Protein AF-A0A9E4FXT1-F1 (afdb_monomer_lite)

pLDDT: mean 83.28, std 15.1, range [41.19, 96.94]

Foldseek 3Di:
DVVVVVVVDDDDDDDDLPPDDLVVLLVVLLPALEAEDECVPPQVVSQVSCVPRVLVSNVNNVVVNHHYHYDAPSVQQLDQWHQDPVLDIDGHSHVPYLEGEDEPVCPDDDDPSVLVVLVVSQAGKYKYDYPQWDWDADPVGDTDIGGDDDIDIDGRDVVVVVVVVVVPPDPDD

Secondary structure (DSSP, 8-state):
-HHHHTTT--------TTTS-HHHHHHHHHT-SEEEEE-TT-HHHHHHHIIIIIHHHHHHHHHTT-EEEEEGGGGGGGEEEEE-TTS-EEE---SEEEEEEEETTS-SSS-HHHHHHHHH-TT-EEEEE-TTEEEEE-TTS-EEEEESSPEEEEES-HHHHHHHHHTT-----

Structure (mmCIF, N/CA/C/O backbone):
data_AF-A0A9E4FXT1-F1
#
_entry.id   AF-A0A9E4FXT1-F1
#
loop_
_atom_site.group_PDB
_atom_site.id
_atom_site.type_symbol
_atom_site.label_atom_id
_atom_site.label_alt_id
_atom_site.label_comp_id
_atom_site.label_asym_id
_atom_site.label_entity_id
_atom_site.label_seq_id
_atom_site.pdbx_PDB_ins_code
_atom_site.Cartn_x
_atom_site.Cartn_y
_atom_site.Cartn_z
_atom_site.occupancy
_atom_site.B_iso_or_equiv
_atom_site.auth_seq_id
_atom_site.auth_comp_id
_atom_site.auth_asym_id
_atom_site.auth_atom_id
_atom_site.pdbx_PDB_model_num
ATOM 1 N N . MET A 1 1 ? -0.638 17.415 9.943 1.00 56.38 1 MET A N 1
ATOM 2 C CA . MET A 1 1 ? -1.607 17.029 11.003 1.00 56.38 1 MET A CA 1
ATOM 3 C C . MET A 1 1 ? -2.644 18.120 11.219 1.00 56.38 1 MET A C 1
ATOM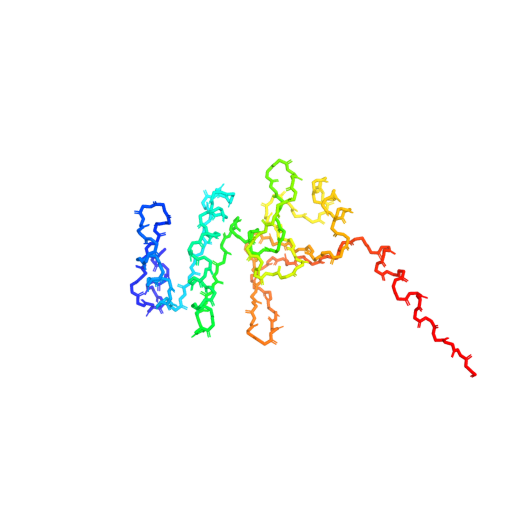 5 O O . MET A 1 1 ? -3.811 17.769 11.347 1.00 56.38 1 MET A O 1
ATOM 9 N N . ASP A 1 2 ? -2.253 19.399 11.195 1.00 56.59 2 ASP A N 1
ATOM 10 C CA . ASP A 1 2 ? -3.190 20.534 11.273 1.00 56.59 2 ASP A CA 1
ATOM 11 C C . ASP A 1 2 ? -4.276 20.477 10.182 1.00 56.59 2 ASP A C 1
ATOM 13 O O . ASP A 1 2 ? -5.457 20.611 10.492 1.00 56.59 2 ASP A O 1
ATOM 17 N N . ASP A 1 3 ? -3.911 20.082 8.960 1.00 61.91 3 ASP A N 1
ATOM 18 C CA . ASP A 1 3 ? -4.836 19.947 7.822 1.00 61.91 3 ASP A CA 1
ATOM 19 C C . ASP A 1 3 ? -6.008 18.965 8.060 1.00 61.91 3 ASP A C 1
ATOM 21 O O . ASP A 1 3 ? -7.063 19.085 7.444 1.00 61.91 3 ASP A O 1
ATOM 25 N N . MET A 1 4 ? -5.858 17.980 8.957 1.00 61.59 4 MET A N 1
ATOM 26 C CA . MET A 1 4 ? -6.920 17.007 9.276 1.00 61.59 4 MET A CA 1
ATOM 27 C C . MET A 1 4 ? -7.854 17.497 10.385 1.00 61.59 4 MET A C 1
ATOM 29 O O . MET A 1 4 ? -9.038 17.154 10.391 1.00 61.59 4 MET A O 1
ATOM 33 N N . ALA A 1 5 ? -7.344 18.318 11.308 1.00 60.69 5 ALA A N 1
ATOM 34 C CA . ALA A 1 5 ? -8.166 18.968 12.326 1.00 60.69 5 ALA A CA 1
ATOM 35 C C . ALA A 1 5 ? -9.129 19.983 11.686 1.00 60.69 5 ALA A C 1
ATOM 37 O O . ALA A 1 5 ? -10.269 20.121 12.132 1.00 60.69 5 ALA A O 1
ATOM 38 N N . GLU A 1 6 ? -8.709 20.621 10.590 1.00 64.94 6 GLU A N 1
ATOM 39 C CA . GLU A 1 6 ? -9.543 21.523 9.786 1.00 64.94 6 GLU A CA 1
ATOM 40 C C . GLU A 1 6 ? -10.738 20.816 9.114 1.00 64.94 6 GLU A C 1
ATOM 42 O O . GLU A 1 6 ? -11.756 21.453 8.845 1.00 64.94 6 GLU A O 1
ATOM 47 N N . LEU A 1 7 ? -10.671 19.492 8.920 1.00 67.62 7 LEU A N 1
ATOM 48 C CA . LEU A 1 7 ? -11.757 18.676 8.355 1.00 67.62 7 LEU A CA 1
ATOM 49 C C . LEU A 1 7 ? -12.730 18.114 9.410 1.00 67.62 7 LEU A C 1
ATOM 51 O O . LEU A 1 7 ? -13.609 17.320 9.076 1.00 67.62 7 LEU A O 1
ATOM 55 N N . GLY A 1 8 ? -12.593 18.499 10.684 1.00 60.66 8 GLY A N 1
ATOM 56 C CA . GLY A 1 8 ? -13.482 18.043 11.759 1.00 60.66 8 GLY A CA 1
ATOM 57 C C . GLY A 1 8 ? -13.277 16.583 12.181 1.00 60.66 8 GLY A C 1
ATOM 58 O O . GLY A 1 8 ? -14.141 16.016 12.854 1.00 60.66 8 GLY A O 1
ATOM 59 N N . ALA A 1 9 ? -12.151 15.966 11.807 1.00 62.53 9 ALA A N 1
ATOM 60 C CA . ALA A 1 9 ? -11.770 14.652 12.314 1.00 62.53 9 ALA A CA 1
ATOM 61 C C . ALA A 1 9 ? -11.539 14.714 13.837 1.00 62.53 9 ALA A C 1
ATOM 63 O O . ALA A 1 9 ? -10.987 15.688 14.355 1.00 62.53 9 ALA A O 1
ATOM 64 N N . SER A 1 10 ? -11.942 13.667 14.571 1.00 62.75 10 SER A N 1
ATOM 65 C CA . SER A 1 10 ? -11.539 13.516 15.978 1.00 62.75 10 SER A CA 1
ATOM 66 C C . SER A 1 10 ? -10.013 13.554 16.089 1.00 62.75 10 SER A C 1
ATOM 68 O O . SER A 1 10 ? -9.336 13.150 15.146 1.00 62.75 10 SER A O 1
ATOM 70 N N . SER A 1 11 ? -9.481 13.983 17.237 1.00 70.50 11 SER A N 1
ATOM 71 C CA . SER A 1 11 ? -8.038 14.101 17.497 1.00 70.50 11 SER A CA 1
ATOM 72 C C . SER A 1 11 ? -7.221 12.971 16.859 1.00 70.50 11 SER A C 1
ATOM 74 O O . SER A 1 11 ? -7.362 11.807 17.243 1.00 70.50 11 SER A O 1
ATOM 76 N N . GLY A 1 12 ? -6.373 13.317 15.890 1.00 78.38 12 GLY A N 1
ATOM 77 C CA . GLY A 1 12 ? -5.372 12.396 15.367 1.00 78.38 12 GLY A CA 1
ATOM 78 C C . GLY A 1 12 ? -4.351 12.048 16.448 1.00 78.38 12 GLY A C 1
ATOM 79 O O . GLY A 1 12 ? -4.136 12.811 17.391 1.00 78.38 12 GLY A O 1
ATOM 80 N N . TYR A 1 13 ? -3.712 10.894 16.318 1.00 85.00 13 TYR A N 1
ATOM 81 C CA . TYR A 1 13 ? -2.612 10.488 17.183 1.00 85.00 13 TYR A CA 1
ATOM 82 C C . TYR A 1 13 ? -1.552 9.767 16.356 1.00 85.00 13 TYR A C 1
ATOM 84 O O . TYR A 1 13 ? -1.849 9.171 15.322 1.00 85.00 13 TYR A O 1
ATOM 92 N N . LEU A 1 14 ? -0.306 9.831 16.817 1.00 88.00 14 LEU A N 1
ATOM 93 C CA . LEU A 1 14 ? 0.791 9.069 16.237 1.00 88.00 14 LEU A CA 1
ATOM 94 C C . LEU A 1 14 ? 0.843 7.684 16.893 1.00 88.00 14 LEU A C 1
ATOM 96 O O . LEU A 1 14 ? 0.755 7.561 18.119 1.00 88.00 14 LEU A O 1
ATOM 100 N N . VAL A 1 15 ? 0.978 6.647 16.070 1.00 88.69 15 VAL A N 1
ATOM 101 C CA . VAL A 1 15 ? 1.271 5.284 16.523 1.00 88.69 15 VAL A CA 1
ATOM 102 C C . VAL A 1 15 ? 2.743 5.028 16.259 1.00 88.69 15 VAL A C 1
ATOM 104 O O . VAL A 1 15 ? 3.154 4.915 15.106 1.00 88.69 15 VAL A O 1
ATOM 107 N N . ASP A 1 16 ? 3.527 4.951 17.329 1.00 87.94 16 ASP A N 1
ATOM 108 C CA . ASP A 1 16 ? 4.919 4.532 17.237 1.00 87.94 16 ASP A CA 1
ATOM 109 C C . ASP A 1 16 ? 4.983 3.002 17.290 1.00 87.94 16 ASP A C 1
ATOM 111 O O . ASP A 1 16 ? 4.677 2.388 18.311 1.00 87.94 16 ASP A O 1
ATOM 115 N N . LEU A 1 17 ? 5.356 2.384 16.170 1.00 87.56 17 LEU A N 1
ATOM 116 C CA . LEU A 1 17 ? 5.425 0.927 16.034 1.00 87.56 17 LEU A CA 1
ATOM 117 C C . LEU A 1 17 ? 6.653 0.300 16.712 1.00 87.56 17 LEU A C 1
ATOM 119 O O . LEU A 1 17 ? 6.762 -0.928 16.738 1.00 87.56 17 LEU A O 1
ATOM 123 N N . GLU A 1 18 ? 7.598 1.103 17.197 1.00 85.88 18 GLU A N 1
ATOM 124 C CA . GLU A 1 18 ? 8.820 0.622 17.840 1.00 85.88 18 GLU A CA 1
ATOM 125 C C . GLU A 1 18 ? 8.729 0.626 19.354 1.00 85.88 18 GLU A C 1
ATOM 127 O O . GLU A 1 18 ? 9.204 -0.309 20.000 1.00 85.88 18 GLU A O 1
ATOM 132 N N . GLU A 1 19 ? 8.137 1.680 19.907 1.00 81.19 19 GLU A N 1
ATOM 133 C CA . GLU A 1 19 ? 8.098 1.897 21.351 1.00 81.19 19 GLU A CA 1
ATOM 134 C C . GLU A 1 19 ? 6.849 1.301 22.015 1.00 81.19 19 GLU A C 1
ATOM 136 O O . GLU A 1 19 ? 6.887 0.973 23.202 1.00 81.19 19 GLU A O 1
ATOM 141 N N . GLN A 1 20 ? 5.745 1.146 21.276 1.00 80.12 20 GLN A N 1
ATOM 142 C CA . GLN A 1 20 ? 4.464 0.717 21.847 1.00 80.12 20 GLN A CA 1
ATOM 143 C C . GLN A 1 20 ? 4.322 -0.805 21.947 1.00 80.12 20 GLN A C 1
ATOM 145 O O . GLN A 1 20 ? 4.822 -1.572 21.120 1.00 80.12 20 GLN A O 1
ATOM 150 N N . ASP A 1 21 ? 3.573 -1.245 22.963 1.00 86.50 21 ASP A N 1
ATOM 151 C CA . ASP A 1 21 ? 3.179 -2.645 23.098 1.00 86.50 21 ASP A CA 1
ATOM 152 C C . ASP A 1 21 ? 2.257 -3.064 21.943 1.00 86.50 21 ASP A C 1
ATOM 154 O O . ASP A 1 21 ? 1.397 -2.309 21.484 1.00 86.50 21 ASP A O 1
ATOM 158 N N . ASN A 1 22 ? 2.409 -4.308 21.492 1.00 85.75 22 ASN A N 1
ATOM 159 C CA . ASN A 1 22 ? 1.640 -4.854 20.377 1.00 85.75 22 ASN A CA 1
ATOM 160 C C . ASN A 1 22 ? 0.119 -4.764 20.587 1.00 85.75 22 ASN A C 1
ATOM 162 O O . ASN A 1 22 ? -0.605 -4.525 19.621 1.00 85.75 22 ASN A O 1
ATOM 166 N N . ASN A 1 23 ? -0.370 -4.946 21.818 1.00 88.38 23 ASN A N 1
ATOM 167 C CA . ASN A 1 23 ? -1.800 -4.859 22.107 1.00 88.38 23 ASN A CA 1
ATOM 168 C C . ASN A 1 23 ? -2.293 -3.414 22.022 1.00 88.38 23 ASN A C 1
ATOM 170 O O . ASN A 1 23 ? -3.356 -3.167 21.461 1.00 88.38 23 ASN A O 1
ATOM 174 N N . GLU A 1 24 ? -1.501 -2.457 22.504 1.00 90.00 24 GLU A N 1
ATOM 175 C CA . GLU A 1 24 ? -1.840 -1.037 22.421 1.00 90.00 24 GLU A CA 1
ATOM 176 C C . GLU A 1 24 ? -1.886 -0.559 20.962 1.00 90.00 24 GLU A C 1
ATOM 178 O O . GLU A 1 24 ? -2.844 0.099 20.553 1.00 90.00 24 GLU A O 1
ATOM 183 N N . VAL A 1 25 ? -0.898 -0.952 20.149 1.00 91.31 25 VAL A N 1
ATOM 184 C CA . VAL A 1 25 ? -0.893 -0.691 18.700 1.00 91.31 25 VAL A CA 1
ATOM 185 C C . VAL A 1 25 ? -2.146 -1.273 18.047 1.00 91.31 25 VAL A C 1
ATOM 187 O O . VAL A 1 25 ? -2.797 -0.605 17.242 1.00 91.31 25 VAL A O 1
ATOM 190 N N . TYR A 1 26 ? -2.508 -2.507 18.402 1.00 91.50 26 TYR A N 1
ATOM 191 C CA . TYR A 1 26 ? -3.682 -3.174 17.851 1.00 91.50 26 TYR A CA 1
ATOM 192 C C . TYR A 1 26 ? -4.988 -2.445 18.205 1.00 91.50 26 TYR A C 1
ATOM 194 O O . TYR A 1 26 ? -5.783 -2.146 17.312 1.00 91.50 26 TYR A O 1
ATOM 202 N N . GLU A 1 27 ? -5.200 -2.131 19.485 1.00 90.44 27 GLU A N 1
ATOM 203 C CA . GLU A 1 27 ? -6.402 -1.449 19.985 1.00 90.44 27 GLU A CA 1
ATOM 204 C C . GLU A 1 27 ? -6.570 -0.047 19.397 1.00 90.44 27 GLU A C 1
ATOM 206 O O . GLU A 1 27 ? -7.686 0.370 19.080 1.00 90.44 27 GLU A O 1
ATOM 211 N N . ARG A 1 28 ? -5.463 0.672 19.204 1.00 91.25 28 ARG A N 1
ATOM 212 C CA . ARG A 1 28 ? -5.481 1.977 18.546 1.00 91.25 28 ARG A CA 1
ATOM 213 C C . ARG A 1 28 ? -5.904 1.839 17.084 1.00 91.25 28 ARG A C 1
ATOM 215 O O . ARG A 1 28 ? -6.898 2.433 16.667 1.00 91.25 28 ARG A O 1
ATOM 222 N N . LEU A 1 29 ? -5.202 1.004 16.318 1.00 93.62 29 LEU A N 1
ATOM 223 C CA . LEU A 1 29 ? -5.428 0.884 14.876 1.00 93.62 29 LEU A CA 1
ATOM 224 C C . LEU A 1 29 ? -6.830 0.359 14.530 1.00 93.62 29 LEU A C 1
ATOM 226 O O . LEU A 1 29 ? -7.435 0.866 13.591 1.00 93.62 29 LEU A O 1
ATOM 230 N N . ILE A 1 30 ? -7.389 -0.590 15.291 1.00 94.19 30 ILE A N 1
ATOM 231 C CA . ILE A 1 30 ? -8.727 -1.146 15.005 1.00 94.19 30 ILE A CA 1
ATOM 232 C C . ILE A 1 30 ? -9.866 -0.129 15.192 1.00 94.19 30 ILE A C 1
ATOM 234 O O . ILE A 1 30 ? -10.917 -0.255 14.562 1.00 94.19 30 ILE A O 1
ATOM 238 N N . GLY A 1 31 ? -9.676 0.864 16.066 1.00 90.88 31 GLY A N 1
ATOM 239 C CA . GLY A 1 31 ? -10.646 1.929 16.326 1.00 90.88 31 GLY A CA 1
ATOM 240 C C . GLY A 1 31 ? -10.513 3.135 15.394 1.00 90.88 31 GLY A C 1
ATOM 241 O O . GLY A 1 31 ? -11.306 4.071 15.495 1.00 90.88 31 GLY A O 1
ATOM 242 N N . ALA A 1 32 ? -9.511 3.149 14.512 1.00 93.00 32 ALA A N 1
ATOM 243 C CA . ALA A 1 32 ? -9.254 4.275 13.630 1.00 93.00 32 ALA A CA 1
ATOM 244 C C . ALA A 1 32 ? -10.256 4.318 12.465 1.00 93.00 32 ALA A C 1
ATOM 246 O O . ALA A 1 32 ? -10.480 3.321 11.785 1.00 93.00 32 ALA A O 1
ATOM 247 N N . ALA A 1 33 ? -10.815 5.500 12.189 1.00 93.31 33 ALA A N 1
ATOM 248 C CA . ALA A 1 33 ? -11.598 5.744 10.971 1.00 93.31 33 ALA A CA 1
ATOM 249 C C . ALA A 1 33 ? -10.703 5.973 9.740 1.00 93.31 33 ALA A C 1
ATOM 251 O O . ALA A 1 33 ? -11.121 5.763 8.604 1.00 93.31 33 ALA A O 1
ATOM 252 N N . MET A 1 34 ? -9.465 6.411 9.964 1.00 93.56 34 MET A N 1
ATOM 253 C CA . MET A 1 34 ? -8.473 6.659 8.928 1.00 93.56 34 MET A CA 1
ATOM 254 C C . MET A 1 34 ? -7.080 6.374 9.478 1.00 93.56 34 MET A C 1
ATOM 256 O O . MET A 1 34 ? -6.751 6.775 10.594 1.00 93.56 34 MET A O 1
ATOM 260 N N . ILE A 1 35 ? -6.269 5.698 8.676 1.00 95.44 35 ILE A N 1
ATOM 261 C CA . ILE A 1 35 ? -4.885 5.350 8.967 1.00 95.44 35 ILE A CA 1
ATOM 262 C C . ILE A 1 35 ? -4.036 5.947 7.849 1.00 95.44 35 ILE A C 1
ATOM 264 O O . ILE A 1 35 ? -4.223 5.617 6.679 1.00 95.44 35 ILE A O 1
ATOM 268 N N . VAL A 1 36 ? -3.107 6.826 8.214 1.00 94.44 36 VAL A N 1
ATOM 269 C CA . VAL A 1 36 ? -2.113 7.382 7.291 1.00 94.44 36 VAL A CA 1
ATOM 270 C C . VAL A 1 36 ? -0.780 6.719 7.591 1.00 94.44 36 VAL A C 1
ATOM 272 O O . VAL A 1 36 ? -0.335 6.689 8.737 1.00 94.44 36 VAL A O 1
ATOM 275 N N . VAL A 1 37 ? -0.167 6.156 6.559 1.00 94.12 37 VAL A N 1
ATOM 276 C CA . VAL A 1 37 ? 1.122 5.484 6.623 1.00 94.12 37 VAL A CA 1
ATOM 277 C C . VAL A 1 37 ? 2.122 6.316 5.837 1.00 94.12 37 VAL A C 1
ATOM 279 O O . VAL A 1 37 ? 2.025 6.418 4.615 1.00 94.12 37 VAL A O 1
ATOM 282 N N . ASP A 1 38 ? 3.100 6.861 6.548 1.00 90.38 38 ASP A N 1
ATOM 283 C CA . ASP A 1 38 ? 4.250 7.559 5.981 1.00 90.38 38 ASP A CA 1
ATOM 284 C C . ASP A 1 38 ? 5.529 6.791 6.344 1.00 90.38 38 ASP A C 1
ATOM 286 O O . ASP A 1 38 ? 5.692 6.292 7.459 1.00 90.38 38 ASP A O 1
ATOM 290 N N . ALA A 1 39 ? 6.428 6.659 5.374 1.00 83.88 39 ALA A N 1
ATOM 291 C CA . ALA A 1 39 ? 7.704 5.982 5.539 1.00 83.88 39 ALA A CA 1
ATOM 292 C C . ALA A 1 39 ? 8.819 6.921 6.009 1.00 83.88 39 ALA A C 1
ATOM 294 O O . ALA A 1 39 ? 9.870 6.413 6.395 1.00 83.88 39 ALA A O 1
ATOM 295 N N . ALA A 1 40 ? 8.653 8.248 5.930 1.00 80.56 40 ALA A N 1
ATOM 296 C CA . ALA A 1 40 ? 9.703 9.235 6.212 1.00 80.56 40 ALA A CA 1
ATOM 297 C C . ALA A 1 40 ? 11.066 8.878 5.560 1.00 80.56 40 ALA A C 1
ATOM 299 O O . ALA A 1 40 ? 12.135 9.080 6.137 1.00 80.56 40 ALA A O 1
ATOM 300 N N . GLY A 1 41 ? 11.032 8.268 4.366 1.00 73.25 41 GLY A N 1
ATOM 301 C CA . GLY A 1 41 ? 12.215 7.789 3.635 1.00 73.25 41 GLY A CA 1
ATOM 302 C C . GLY A 1 41 ? 12.796 6.433 4.077 1.00 73.25 41 GLY A C 1
ATOM 303 O O . GLY A 1 41 ? 13.823 6.022 3.548 1.00 73.25 41 GLY A O 1
ATOM 304 N N . GLN A 1 42 ? 12.166 5.711 5.008 1.00 81.62 42 GLN A N 1
ATOM 305 C CA . GLN A 1 42 ? 12.632 4.428 5.562 1.00 81.62 42 GLN A CA 1
ATOM 306 C C . GLN A 1 42 ? 11.674 3.261 5.250 1.00 81.62 42 GLN A C 1
ATOM 308 O O . GLN A 1 42 ? 11.240 2.533 6.148 1.00 81.62 42 GLN A O 1
ATOM 313 N N . GLY A 1 43 ? 11.360 3.062 3.964 1.00 83.62 43 GLY A N 1
ATOM 314 C CA . GLY A 1 43 ? 10.390 2.060 3.493 1.00 83.62 43 GLY A CA 1
ATOM 315 C C . GLY A 1 43 ? 10.642 0.640 4.018 1.00 83.62 43 GLY A C 1
ATOM 316 O O . GLY A 1 43 ? 9.735 0.028 4.578 1.00 83.62 43 GLY A O 1
ATOM 317 N N . ASP A 1 44 ? 11.881 0.144 3.945 1.00 85.69 44 ASP A N 1
ATOM 318 C CA . ASP A 1 44 ? 12.227 -1.215 4.399 1.00 85.69 44 ASP A CA 1
ATOM 319 C C . ASP A 1 44 ? 12.002 -1.411 5.903 1.00 85.69 44 ASP A C 1
ATOM 321 O O . ASP A 1 44 ? 11.588 -2.479 6.364 1.00 85.69 44 ASP A O 1
ATOM 325 N N . ARG A 1 45 ? 12.296 -0.377 6.698 1.00 87.88 45 ARG A N 1
ATOM 326 C CA . ARG A 1 45 ? 12.094 -0.407 8.149 1.00 87.88 45 ARG A CA 1
ATOM 327 C C . ARG A 1 45 ? 10.607 -0.415 8.469 1.00 87.88 45 ARG A C 1
ATOM 329 O O . ARG A 1 45 ? 10.166 -1.278 9.226 1.00 87.88 45 ARG A O 1
ATOM 336 N N . LEU A 1 46 ? 9.847 0.488 7.850 1.00 90.31 46 LEU A N 1
ATOM 337 C CA . LEU A 1 46 ? 8.397 0.551 7.987 1.00 90.31 46 LEU A CA 1
ATOM 338 C C . LEU A 1 46 ? 7.743 -0.783 7.596 1.00 90.31 46 LEU A C 1
ATOM 340 O O . LEU A 1 46 ? 6.923 -1.304 8.348 1.00 90.31 46 LEU A O 1
ATOM 344 N N . LEU A 1 47 ? 8.153 -1.381 6.474 1.00 91.38 47 LEU A N 1
ATOM 345 C CA . LEU A 1 47 ? 7.661 -2.681 6.019 1.00 91.38 47 LEU A CA 1
ATOM 346 C C . LEU A 1 47 ? 7.868 -3.771 7.080 1.00 91.38 47 LEU A C 1
ATOM 348 O O . LEU A 1 47 ? 6.944 -4.530 7.376 1.00 91.38 47 LEU A O 1
ATOM 352 N N . ARG A 1 48 ? 9.059 -3.844 7.691 1.00 90.06 48 ARG A N 1
ATOM 353 C CA . ARG A 1 48 ? 9.343 -4.814 8.764 1.00 90.06 48 ARG A CA 1
ATOM 354 C C . ARG A 1 48 ? 8.487 -4.585 10.008 1.00 90.06 48 ARG A C 1
ATOM 356 O O . ARG A 1 48 ? 8.035 -5.562 10.602 1.00 90.06 48 ARG A O 1
ATOM 363 N N . LEU A 1 49 ? 8.271 -3.330 10.399 1.00 89.81 49 LEU A N 1
ATOM 364 C CA . LEU A 1 49 ? 7.447 -2.983 11.561 1.00 89.81 49 LEU A CA 1
ATOM 365 C C . LEU A 1 49 ? 5.975 -3.332 11.317 1.00 89.81 49 LEU A C 1
ATOM 367 O O . LEU A 1 49 ? 5.352 -4.007 12.139 1.00 89.81 49 LEU A O 1
ATOM 371 N N . LEU A 1 50 ? 5.445 -2.964 10.148 1.00 91.31 50 LEU A N 1
ATOM 372 C CA . LEU A 1 50 ? 4.053 -3.214 9.783 1.00 91.31 50 LEU A CA 1
ATOM 373 C C . LEU A 1 50 ? 3.725 -4.704 9.693 1.00 91.31 50 LEU A C 1
ATOM 375 O O . LEU A 1 50 ? 2.673 -5.125 10.167 1.00 91.31 50 LEU A O 1
ATOM 379 N N . ARG A 1 51 ? 4.637 -5.521 9.155 1.00 89.38 51 ARG A N 1
ATOM 380 C CA . ARG A 1 51 ? 4.462 -6.976 8.989 1.00 89.38 51 ARG A CA 1
ATOM 381 C C . ARG A 1 51 ? 4.196 -7.770 10.259 1.00 89.38 51 ARG A C 1
ATOM 383 O O . ARG A 1 51 ? 3.811 -8.930 10.159 1.00 89.38 51 ARG A O 1
ATOM 390 N N . ARG A 1 52 ? 4.463 -7.192 11.428 1.00 83.94 52 ARG A N 1
ATOM 391 C CA . ARG A 1 52 ? 4.246 -7.853 12.714 1.00 83.94 52 ARG A CA 1
ATOM 392 C C . ARG A 1 52 ? 2.772 -7.720 13.101 1.00 83.94 52 ARG A C 1
ATOM 394 O O . ARG A 1 52 ? 1.903 -8.311 12.473 1.00 83.94 52 ARG A O 1
ATOM 401 N N . THR A 1 53 ? 2.476 -6.939 14.128 1.00 77.25 53 THR A N 1
ATOM 402 C CA . THR A 1 53 ? 1.122 -6.835 14.683 1.00 77.25 53 THR A CA 1
ATOM 403 C C . THR A 1 53 ? 0.252 -5.850 13.905 1.00 77.25 53 THR A C 1
ATOM 405 O O . THR A 1 53 ? -0.947 -6.072 13.732 1.00 77.25 53 THR A O 1
ATOM 408 N N . ALA A 1 54 ? 0.853 -4.778 13.384 1.00 89.50 54 ALA A N 1
ATOM 409 C CA . ALA A 1 54 ? 0.105 -3.673 12.797 1.00 89.50 54 ALA A CA 1
ATOM 410 C C . ALA A 1 54 ? -0.658 -4.069 11.525 1.00 89.50 54 ALA A C 1
ATOM 412 O O . ALA A 1 54 ? -1.784 -3.621 11.343 1.00 89.50 54 ALA A O 1
ATOM 413 N N . ILE A 1 55 ? -0.120 -4.954 10.678 1.00 93.25 55 ILE A N 1
ATOM 414 C CA . ILE A 1 55 ? -0.808 -5.369 9.446 1.00 93.25 55 ILE A CA 1
ATOM 415 C C . ILE A 1 55 ? -2.145 -6.060 9.726 1.00 93.25 55 ILE A C 1
ATOM 417 O O . ILE A 1 55 ? -3.107 -5.860 8.985 1.00 93.25 55 ILE A O 1
ATOM 421 N N . HIS A 1 56 ? -2.233 -6.842 10.805 1.00 91.19 56 HIS A N 1
ATOM 422 C CA . HIS A 1 56 ? -3.480 -7.489 11.201 1.00 91.19 56 HIS A CA 1
ATOM 423 C C . HIS A 1 56 ? -4.508 -6.457 11.670 1.00 91.19 56 HIS A C 1
ATOM 425 O O . HIS A 1 56 ? -5.653 -6.501 11.227 1.00 91.19 56 HIS A O 1
ATOM 431 N N . ALA A 1 57 ? -4.082 -5.494 12.491 1.00 94.12 57 ALA A N 1
ATOM 432 C CA . ALA A 1 57 ? -4.952 -4.425 12.970 1.00 94.12 57 ALA A CA 1
ATOM 433 C C . ALA A 1 57 ? -5.439 -3.513 11.831 1.00 94.12 57 ALA A C 1
ATOM 435 O O . ALA A 1 57 ? -6.619 -3.187 11.770 1.00 94.12 57 ALA A O 1
ATOM 436 N N . ILE A 1 58 ? -4.561 -3.162 10.882 1.00 95.56 58 ILE A N 1
ATOM 437 C CA . ILE A 1 58 ? -4.909 -2.349 9.706 1.00 95.56 58 ILE A CA 1
ATOM 438 C C . ILE A 1 58 ? -5.933 -3.072 8.827 1.00 95.56 58 ILE A C 1
ATOM 440 O O . ILE A 1 58 ? -6.914 -2.466 8.402 1.00 95.56 58 ILE A O 1
ATOM 444 N N . LYS A 1 59 ? -5.736 -4.369 8.557 1.00 93.94 59 LYS A N 1
ATOM 445 C CA . LYS A 1 59 ? -6.691 -5.163 7.767 1.00 93.94 59 LYS A CA 1
ATOM 446 C C . LYS A 1 59 ? -8.058 -5.241 8.445 1.00 93.94 59 LYS A C 1
ATOM 448 O O . LYS A 1 59 ? -9.077 -5.105 7.777 1.00 93.94 59 LYS A O 1
ATOM 453 N N . GLU A 1 60 ? -8.083 -5.418 9.760 1.00 95.00 60 GLU A N 1
ATOM 454 C CA . GLU A 1 60 ? -9.329 -5.430 10.526 1.00 95.00 60 GLU A CA 1
ATOM 455 C C . GLU A 1 60 ? -10.013 -4.051 10.546 1.00 95.00 60 GLU A C 1
ATOM 457 O O . GLU A 1 60 ? -11.231 -3.974 10.391 1.00 95.00 60 GLU A O 1
ATOM 462 N N . ALA A 1 61 ? -9.255 -2.958 10.658 1.00 95.50 61 ALA A N 1
ATOM 463 C CA . ALA A 1 61 ? -9.786 -1.599 10.553 1.00 95.50 61 ALA A CA 1
ATOM 464 C C . ALA A 1 61 ? -10.407 -1.338 9.167 1.00 95.50 61 ALA A C 1
ATOM 466 O O . ALA A 1 61 ? -11.537 -0.860 9.070 1.00 95.50 61 ALA A O 1
ATOM 467 N N . LEU A 1 62 ? -9.718 -1.725 8.087 1.00 94.44 62 LEU A N 1
ATOM 468 C CA . LEU A 1 62 ? -10.245 -1.646 6.719 1.00 94.44 62 LEU A CA 1
ATOM 469 C C . LEU A 1 62 ? -11.551 -2.434 6.557 1.00 94.44 62 LEU A C 1
ATOM 471 O O . LEU A 1 62 ? -12.512 -1.918 5.991 1.00 94.44 62 LEU A O 1
ATOM 475 N N . ASN A 1 63 ? -11.628 -3.652 7.108 1.00 93.62 63 ASN A N 1
ATOM 476 C CA . ASN A 1 63 ? -12.853 -4.463 7.089 1.00 93.62 63 ASN A CA 1
ATOM 477 C C . ASN A 1 63 ? -14.031 -3.782 7.807 1.00 93.62 63 ASN A C 1
ATOM 479 O O . ASN A 1 63 ? -15.190 -4.073 7.511 1.00 93.62 63 ASN A O 1
ATOM 483 N N . ARG A 1 64 ? -13.747 -2.868 8.742 1.00 94.94 64 ARG A N 1
ATOM 484 C CA . ARG A 1 64 ? -14.736 -2.055 9.467 1.00 94.94 64 ARG A CA 1
ATOM 485 C C . ARG A 1 64 ? -15.083 -0.745 8.756 1.00 94.94 64 ARG A C 1
ATOM 487 O O . ARG A 1 64 ? -15.913 0.006 9.261 1.00 94.94 64 ARG A O 1
ATOM 494 N N . GLY A 1 65 ? -14.487 -0.484 7.593 1.00 94.19 65 GLY A N 1
ATOM 495 C CA . GLY A 1 65 ? -14.719 0.719 6.798 1.00 94.19 65 GLY A CA 1
ATOM 496 C C . GLY A 1 65 ? -13.741 1.858 7.075 1.00 94.19 65 GLY A C 1
ATOM 497 O O . GLY A 1 65 ? -14.024 2.987 6.677 1.00 94.19 65 GLY A O 1
ATOM 498 N N . ALA A 1 66 ? -12.612 1.594 7.742 1.00 95.50 66 ALA A N 1
ATOM 499 C CA . ALA A 1 66 ? -11.548 2.584 7.848 1.00 95.50 66 ALA A CA 1
ATOM 500 C C . ALA A 1 66 ? -10.945 2.895 6.470 1.00 95.50 66 ALA A C 1
ATOM 502 O O . ALA A 1 66 ? -10.915 2.042 5.582 1.00 95.50 66 ALA A O 1
ATOM 503 N N . LEU A 1 67 ? -10.412 4.104 6.311 1.00 95.06 67 LEU A N 1
ATOM 504 C CA . LEU A 1 67 ? -9.603 4.486 5.156 1.00 95.06 67 LEU A CA 1
ATOM 505 C C . LEU A 1 67 ? -8.119 4.237 5.442 1.00 95.06 67 LEU A C 1
ATOM 507 O O . LEU A 1 67 ? -7.640 4.536 6.534 1.00 95.06 67 LEU A O 1
ATOM 511 N N . LEU A 1 68 ? -7.379 3.731 4.457 1.00 96.25 68 LEU A N 1
ATOM 512 C CA . LEU A 1 68 ? -5.928 3.553 4.537 1.00 96.25 68 LEU A CA 1
ATOM 513 C C . LEU A 1 68 ? -5.255 4.363 3.434 1.00 96.25 68 LEU A C 1
ATOM 515 O O . LEU A 1 68 ? -5.486 4.116 2.252 1.00 96.25 68 LEU A O 1
ATOM 519 N N . PHE A 1 69 ? -4.395 5.293 3.829 1.00 95.38 69 PHE A N 1
ATOM 520 C CA . PHE A 1 69 ? -3.607 6.113 2.920 1.00 95.38 69 PHE A CA 1
ATOM 521 C C . PHE A 1 69 ? -2.131 5.785 3.086 1.00 95.38 69 PHE A C 1
ATOM 523 O O . PHE A 1 69 ? -1.579 5.941 4.171 1.00 95.38 69 PHE A O 1
ATOM 530 N N . PHE A 1 70 ? -1.490 5.348 2.005 1.00 95.12 70 PHE A N 1
ATOM 531 C CA . PHE A 1 70 ? -0.036 5.263 1.934 1.00 95.12 70 PHE A CA 1
ATOM 532 C C . PHE A 1 70 ? 0.496 6.512 1.240 1.00 95.12 70 PHE A C 1
ATOM 534 O O . PHE A 1 70 ? 0.192 6.744 0.070 1.00 95.12 70 PHE A O 1
ATOM 541 N N . GLU A 1 71 ? 1.282 7.311 1.954 1.00 91.06 71 GLU A N 1
ATOM 542 C CA . GLU A 1 71 ? 1.824 8.566 1.444 1.00 91.06 71 GLU A CA 1
ATOM 543 C C . GLU A 1 71 ? 3.268 8.400 0.955 1.00 91.06 71 GLU A C 1
ATOM 545 O O . GLU A 1 71 ? 4.095 7.724 1.577 1.00 91.06 71 GLU A O 1
ATOM 550 N N . GLY A 1 72 ? 3.578 9.028 -0.183 1.00 88.44 72 GLY A N 1
ATOM 551 C CA . GLY A 1 72 ? 4.931 9.080 -0.729 1.00 88.44 72 GLY A CA 1
ATOM 552 C C . GLY A 1 72 ? 5.556 7.692 -0.873 1.00 88.44 72 GLY A C 1
ATOM 553 O O . GLY A 1 72 ? 4.949 6.775 -1.425 1.00 88.44 72 GLY A O 1
ATOM 554 N N . ALA A 1 73 ? 6.768 7.522 -0.338 1.00 86.56 73 ALA A N 1
ATOM 555 C CA . ALA A 1 73 ? 7.515 6.266 -0.416 1.00 86.56 73 ALA A CA 1
ATOM 556 C C . ALA A 1 73 ? 6.814 5.078 0.275 1.00 86.56 73 ALA A C 1
ATOM 558 O O . ALA A 1 73 ? 7.121 3.927 -0.033 1.00 86.56 73 ALA A O 1
ATOM 559 N N . ALA A 1 74 ? 5.856 5.319 1.179 1.00 92.44 74 ALA A N 1
ATOM 560 C CA . ALA A 1 74 ? 5.078 4.243 1.784 1.00 92.44 74 ALA A CA 1
ATOM 561 C C . ALA A 1 74 ? 4.136 3.561 0.778 1.00 92.44 74 ALA A C 1
ATOM 563 O O . ALA A 1 74 ? 3.756 2.411 0.983 1.00 92.44 74 ALA A O 1
ATOM 564 N N . ALA A 1 75 ? 3.775 4.210 -0.333 1.00 93.06 75 ALA A N 1
ATOM 565 C CA . ALA A 1 75 ? 2.931 3.575 -1.347 1.00 93.06 75 ALA A CA 1
ATOM 566 C C . ALA A 1 75 ? 3.617 2.362 -1.997 1.00 93.06 75 ALA A C 1
ATOM 568 O O . ALA A 1 75 ? 2.940 1.395 -2.346 1.00 93.06 75 ALA A O 1
ATOM 569 N N . ALA A 1 76 ? 4.954 2.360 -2.076 1.00 92.50 76 ALA A N 1
ATOM 570 C CA . ALA A 1 76 ? 5.731 1.249 -2.624 1.00 92.50 76 ALA A CA 1
ATOM 571 C C . ALA A 1 76 ? 5.460 -0.079 -1.893 1.00 92.50 76 ALA A C 1
ATOM 573 O O . ALA A 1 76 ? 5.367 -1.131 -2.521 1.00 92.50 76 ALA A O 1
ATOM 574 N N . ILE A 1 77 ? 5.266 -0.033 -0.568 1.00 94.31 77 ILE A N 1
ATOM 575 C CA . ILE A 1 77 ? 5.095 -1.237 0.257 1.00 94.31 77 ILE A CA 1
ATOM 576 C C . ILE A 1 77 ? 3.670 -1.807 0.235 1.00 94.31 77 ILE A C 1
ATOM 578 O O . ILE A 1 77 ? 3.451 -2.904 0.748 1.00 94.31 77 ILE A O 1
ATOM 582 N N . ALA A 1 78 ? 2.703 -1.106 -0.368 1.00 95.25 78 ALA A N 1
ATOM 583 C CA . ALA A 1 78 ? 1.322 -1.578 -0.496 1.00 95.25 78 ALA A CA 1
ATOM 584 C C . ALA A 1 78 ? 1.181 -2.760 -1.477 1.00 95.25 78 ALA A C 1
ATOM 586 O O . ALA A 1 78 ? 0.251 -3.565 -1.352 1.00 95.25 78 ALA A O 1
ATOM 587 N N . GLY A 1 79 ? 2.115 -2.876 -2.427 1.00 95.69 79 GLY A N 1
ATOM 588 C CA . GLY A 1 79 ? 2.216 -3.985 -3.372 1.00 95.69 79 GLY A CA 1
ATOM 589 C C . GLY A 1 79 ? 2.379 -5.352 -2.708 1.00 95.69 79 GLY A C 1
ATOM 590 O O . GLY A 1 79 ? 2.746 -5.478 -1.536 1.00 95.69 79 GLY A O 1
ATOM 591 N N . GLU A 1 80 ? 2.130 -6.404 -3.479 1.00 96.94 80 GLU A N 1
ATOM 592 C CA . GLU A 1 80 ? 2.620 -7.746 -3.164 1.00 96.94 80 GLU A CA 1
ATOM 593 C C . GLU A 1 80 ? 4.143 -7.815 -3.285 1.00 96.94 80 GLU A C 1
ATOM 595 O O . GLU A 1 80 ? 4.785 -8.540 -2.525 1.00 96.94 80 GLU A O 1
ATOM 600 N N . PHE A 1 81 ? 4.712 -7.015 -4.186 1.00 96.44 81 PHE A N 1
ATOM 601 C CA . PHE A 1 81 ? 6.141 -6.928 -4.439 1.00 96.44 81 PHE A CA 1
ATOM 602 C C . PHE A 1 81 ? 6.666 -5.525 -4.135 1.00 96.44 81 PHE A C 1
ATOM 604 O O . PHE A 1 81 ? 5.997 -4.525 -4.398 1.00 96.44 81 PHE A O 1
ATOM 611 N N . VAL A 1 82 ? 7.892 -5.464 -3.621 1.00 94.12 82 VAL A N 1
ATOM 612 C CA . VAL A 1 82 ? 8.643 -4.234 -3.355 1.00 94.12 82 VAL A CA 1
ATOM 613 C C . VAL A 1 82 ? 10.001 -4.357 -4.021 1.00 94.12 82 VAL A C 1
ATOM 615 O O . VAL A 1 82 ? 10.682 -5.368 -3.856 1.00 94.12 82 VAL A O 1
ATOM 618 N N . LEU A 1 83 ? 10.399 -3.327 -4.763 1.00 91.62 83 LEU A N 1
ATOM 619 C CA . LEU A 1 83 ? 11.760 -3.205 -5.268 1.00 91.62 83 LEU A CA 1
ATOM 620 C C . LEU A 1 83 ? 12.610 -2.518 -4.196 1.00 91.62 83 LEU A C 1
ATOM 622 O O . LEU A 1 83 ? 12.460 -1.319 -3.966 1.00 91.62 83 LEU A O 1
ATOM 626 N N . ALA A 1 84 ? 13.459 -3.284 -3.515 1.00 87.44 84 ALA A N 1
ATOM 627 C CA . ALA A 1 84 ? 14.350 -2.757 -2.490 1.00 87.44 84 ALA A CA 1
ATOM 628 C C . ALA A 1 84 ? 15.444 -1.865 -3.106 1.00 87.44 84 ALA A C 1
ATOM 630 O O . ALA A 1 84 ? 15.720 -1.911 -4.309 1.00 87.44 84 ALA A O 1
ATOM 631 N N . ALA A 1 85 ? 16.111 -1.068 -2.268 1.00 82.94 85 ALA A N 1
ATOM 632 C CA . ALA A 1 85 ? 17.178 -0.165 -2.711 1.00 82.94 85 ALA A CA 1
ATOM 633 C C . ALA A 1 85 ? 18.378 -0.896 -3.349 1.00 82.94 85 ALA A C 1
ATOM 635 O O . ALA A 1 85 ? 19.099 -0.311 -4.151 1.00 82.94 85 ALA A O 1
ATOM 636 N N . ASP A 1 86 ? 18.584 -2.172 -3.010 1.00 85.31 86 ASP A N 1
ATOM 637 C CA . ASP A 1 86 ? 19.598 -3.052 -3.603 1.00 85.31 86 ASP A CA 1
ATOM 638 C C . ASP A 1 86 ? 19.106 -3.794 -4.863 1.00 85.31 86 ASP A C 1
ATOM 640 O O . ASP A 1 86 ? 19.754 -4.733 -5.327 1.00 85.31 86 ASP A O 1
ATOM 644 N N . HIS A 1 87 ? 17.965 -3.368 -5.412 1.00 86.62 87 HIS A N 1
ATOM 645 C CA . HIS A 1 87 ? 17.299 -3.912 -6.596 1.00 86.62 87 HIS A CA 1
ATOM 646 C C . HIS A 1 87 ? 16.781 -5.346 -6.456 1.00 86.62 87 HIS A C 1
ATOM 648 O O . HIS A 1 87 ? 16.335 -5.928 -7.445 1.00 86.62 87 HIS A O 1
ATOM 654 N N . ARG A 1 88 ? 16.782 -5.920 -5.248 1.00 90.81 88 ARG A N 1
ATOM 655 C CA . ARG A 1 88 ? 16.107 -7.196 -5.008 1.00 90.81 88 ARG A CA 1
ATOM 656 C C . ARG A 1 88 ? 14.601 -6.985 -4.917 1.00 90.81 88 ARG A C 1
ATOM 658 O O . ARG A 1 88 ? 14.122 -5.992 -4.368 1.00 90.81 88 ARG A O 1
ATOM 665 N N . ILE A 1 89 ? 13.856 -7.958 -5.425 1.00 93.88 89 ILE A N 1
ATOM 666 C CA . ILE A 1 89 ? 12.421 -8.047 -5.182 1.00 93.88 89 ILE A CA 1
ATOM 667 C C . ILE A 1 89 ? 12.215 -8.689 -3.816 1.00 93.88 89 ILE A C 1
ATOM 669 O O . ILE A 1 89 ? 12.640 -9.818 -3.564 1.00 93.88 89 ILE A O 1
ATOM 673 N N . GLU A 1 90 ? 11.521 -7.975 -2.945 1.00 94.75 90 GLU A N 1
ATOM 674 C CA . GLU A 1 90 ? 11.015 -8.499 -1.687 1.00 94.75 90 GLU A CA 1
ATOM 675 C C . GLU A 1 90 ? 9.488 -8.568 -1.739 1.00 94.75 90 GLU A C 1
ATOM 677 O O . GLU A 1 90 ? 8.834 -7.927 -2.563 1.00 94.75 90 GLU A O 1
ATOM 682 N N . SER A 1 91 ? 8.885 -9.344 -0.840 1.00 95.50 91 SER A N 1
ATOM 683 C CA . SER A 1 91 ? 7.440 -9.243 -0.640 1.00 95.50 91 SER A CA 1
ATOM 684 C C . SER A 1 91 ? 7.100 -7.838 -0.111 1.00 95.50 91 SER A C 1
ATOM 686 O O . SER A 1 91 ? 7.928 -7.214 0.554 1.00 95.50 91 SER A O 1
ATOM 688 N N . GLY A 1 92 ? 5.877 -7.364 -0.306 1.00 95.31 92 GLY A N 1
ATOM 689 C CA . GLY A 1 92 ? 5.330 -6.161 0.323 1.00 95.31 92 GLY A CA 1
ATOM 690 C C . GLY A 1 92 ? 4.322 -6.492 1.420 1.00 95.31 92 GLY A C 1
ATOM 691 O O . GLY A 1 92 ? 4.490 -7.480 2.149 1.00 95.31 92 GLY A O 1
ATOM 692 N N . LEU A 1 93 ? 3.297 -5.651 1.563 1.00 95.38 93 LEU A N 1
ATOM 693 C CA . LEU A 1 93 ? 2.170 -5.846 2.485 1.00 95.38 93 LEU A CA 1
ATOM 694 C C . LEU A 1 93 ? 0.985 -6.580 1.845 1.00 95.38 93 LEU A C 1
ATOM 696 O O . LEU A 1 93 ? 0.102 -7.048 2.572 1.00 95.38 93 LEU A O 1
ATOM 700 N N . ASN A 1 94 ? 0.988 -6.718 0.514 1.00 94.88 94 ASN A N 1
ATOM 701 C CA . ASN A 1 94 ? -0.039 -7.420 -0.252 1.00 94.88 94 ASN A CA 1
ATOM 702 C C . ASN A 1 94 ? -1.451 -6.833 -0.035 1.00 94.88 94 ASN A C 1
ATOM 704 O O . ASN A 1 94 ? -2.414 -7.563 0.200 1.00 94.88 94 ASN A O 1
ATOM 708 N N . PHE A 1 95 ? -1.565 -5.500 -0.059 1.00 94.81 95 PHE A N 1
ATOM 709 C CA . PHE A 1 95 ? -2.859 -4.828 -0.246 1.00 94.81 95 PHE A CA 1
ATOM 710 C C . PHE A 1 95 ? -3.255 -4.820 -1.722 1.00 94.81 95 PHE A C 1
ATOM 712 O O . PHE A 1 95 ? -4.433 -4.927 -2.053 1.00 94.81 95 PHE A O 1
ATOM 719 N N . LEU A 1 96 ? -2.256 -4.734 -2.600 1.00 94.75 96 LEU A N 1
ATOM 720 C CA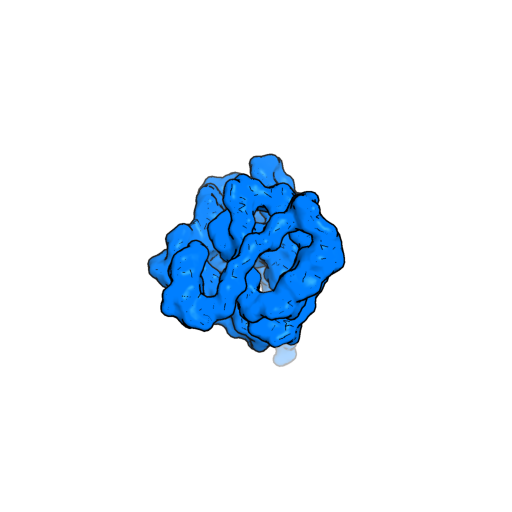 . LEU A 1 96 ? -2.396 -4.849 -4.042 1.00 94.75 96 LEU A CA 1
ATOM 721 C C . LEU A 1 96 ? -1.824 -6.188 -4.499 1.00 94.75 96 LEU A C 1
ATOM 723 O O . LEU A 1 96 ? -0.606 -6.359 -4.574 1.00 94.75 96 LEU A O 1
ATOM 727 N N . HIS A 1 97 ? -2.718 -7.130 -4.783 1.00 94.00 97 HIS A N 1
ATOM 728 C CA . HIS A 1 97 ? -2.331 -8.466 -5.213 1.00 94.00 97 HIS A CA 1
ATOM 729 C C . HIS A 1 97 ? -1.620 -8.429 -6.566 1.00 94.00 97 HIS A C 1
ATOM 731 O O . HIS A 1 97 ? -2.045 -7.720 -7.482 1.00 94.00 97 HIS A O 1
ATOM 737 N N . ASN A 1 98 ? -0.556 -9.220 -6.679 1.00 95.50 98 ASN A N 1
ATOM 738 C CA . ASN A 1 98 ? 0.254 -9.393 -7.872 1.00 95.50 98 ASN A CA 1
ATOM 739 C C . ASN A 1 98 ? 0.736 -8.055 -8.464 1.00 95.50 98 ASN A C 1
ATOM 741 O O . ASN A 1 98 ? 0.770 -7.868 -9.680 1.00 95.50 98 ASN A O 1
ATOM 745 N N . ALA A 1 99 ? 1.063 -7.094 -7.597 1.00 95.50 99 ALA A N 1
ATOM 746 C CA . ALA A 1 99 ? 1.423 -5.744 -8.001 1.00 95.50 99 ALA A CA 1
ATOM 747 C C . ALA A 1 99 ? 2.709 -5.249 -7.337 1.00 95.50 99 ALA A C 1
ATOM 749 O O . ALA A 1 99 ? 2.987 -5.552 -6.174 1.00 95.50 99 ALA A O 1
ATOM 750 N N . LEU A 1 100 ? 3.449 -4.432 -8.082 1.00 95.00 100 LEU A N 1
ATOM 751 C CA . LEU A 1 100 ? 4.598 -3.658 -7.632 1.00 95.00 100 LEU A CA 1
ATOM 752 C C . LEU A 1 100 ? 4.297 -2.174 -7.841 1.00 95.00 100 LEU A C 1
ATOM 754 O O . LEU A 1 100 ? 3.946 -1.757 -8.948 1.00 95.00 100 LEU A O 1
ATOM 758 N N . VAL A 1 101 ? 4.445 -1.375 -6.785 1.00 93.38 101 VAL A N 1
ATOM 759 C CA . VAL A 1 101 ? 4.221 0.075 -6.831 1.00 93.38 101 VAL A CA 1
ATOM 760 C C . VAL A 1 101 ? 5.567 0.797 -6.878 1.00 93.38 101 VAL A C 1
ATOM 762 O O . VAL A 1 101 ? 6.395 0.646 -5.985 1.00 93.38 101 VAL A O 1
ATOM 765 N N . ALA A 1 102 ? 5.776 1.592 -7.922 1.00 90.19 102 ALA A N 1
ATOM 766 C CA . ALA A 1 102 ? 6.927 2.458 -8.118 1.00 90.19 102 ALA A CA 1
ATOM 767 C C . ALA A 1 102 ? 6.508 3.919 -7.906 1.00 90.19 102 ALA A C 1
ATOM 769 O O . ALA A 1 102 ? 5.652 4.441 -8.622 1.00 90.19 102 ALA A O 1
ATOM 770 N N . THR A 1 103 ? 7.119 4.579 -6.928 1.00 86.62 103 THR A N 1
ATOM 771 C CA . THR A 1 103 ? 6.919 6.006 -6.633 1.00 86.62 103 THR A CA 1
ATOM 772 C C . THR A 1 103 ? 8.052 6.836 -7.243 1.00 86.62 103 THR A C 1
ATOM 774 O O . THR A 1 103 ? 9.047 6.273 -7.708 1.00 86.62 103 THR A O 1
ATOM 777 N N . ASP A 1 104 ? 7.917 8.164 -7.285 1.00 72.31 104 ASP A N 1
ATOM 778 C CA . ASP A 1 104 ? 8.921 9.056 -7.886 1.00 72.31 104 ASP A CA 1
ATOM 779 C C . ASP A 1 104 ? 10.359 8.732 -7.468 1.00 72.31 104 ASP A C 1
ATOM 781 O O . ASP A 1 104 ? 10.636 8.518 -6.290 1.00 72.31 104 ASP A O 1
ATOM 785 N N . ALA A 1 105 ? 11.239 8.752 -8.476 1.00 51.78 105 ALA A N 1
ATOM 786 C CA . ALA A 1 105 ? 12.583 8.163 -8.601 1.00 51.78 105 ALA A CA 1
ATOM 787 C C . ALA A 1 105 ? 12.618 6.940 -9.539 1.00 51.78 105 ALA A C 1
ATOM 789 O O . ALA A 1 105 ? 13.591 6.792 -10.273 1.00 51.78 105 ALA A O 1
ATOM 790 N N . SER A 1 106 ? 11.535 6.158 -9.628 1.00 54.03 106 SER A N 1
ATOM 791 C CA . SER A 1 106 ? 11.496 4.903 -10.408 1.00 54.03 106 SER A CA 1
ATOM 792 C C . SER A 1 106 ? 10.476 4.897 -11.555 1.00 54.03 106 SER A C 1
ATOM 794 O O . SER A 1 106 ? 10.071 3.837 -12.036 1.00 54.03 106 SER A O 1
ATOM 796 N N . SER A 1 107 ? 9.995 6.063 -12.005 1.00 51.81 107 SER A N 1
ATOM 797 C CA . SER A 1 107 ? 8.853 6.140 -12.926 1.00 51.81 107 SER A CA 1
ATOM 798 C C . SER A 1 107 ? 9.155 5.628 -14.356 1.00 51.81 107 SER A C 1
ATOM 800 O O . SER A 1 107 ? 9.628 6.321 -15.251 1.00 51.81 107 SER A O 1
ATOM 802 N N . VAL A 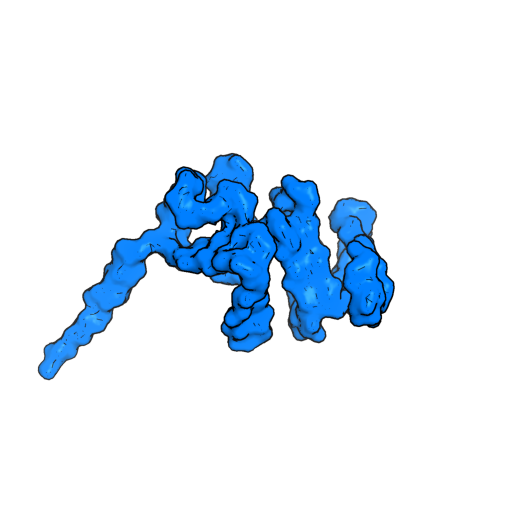1 108 ? 8.835 4.344 -14.544 1.00 55.72 108 VAL A N 1
ATOM 803 C CA . VAL A 1 108 ? 8.115 3.675 -15.655 1.00 55.72 108 VAL A CA 1
ATOM 804 C C . VAL A 1 108 ? 8.678 3.698 -17.091 1.00 55.72 108 VAL A C 1
ATOM 806 O O . VAL A 1 108 ? 8.119 3.024 -17.950 1.00 55.72 108 VAL A O 1
ATOM 809 N N . ALA A 1 109 ? 9.841 4.279 -17.391 1.00 51.53 109 ALA A N 1
ATOM 810 C CA . ALA A 1 109 ? 10.460 4.034 -18.714 1.00 51.53 109 ALA A CA 1
ATOM 811 C C . ALA A 1 109 ? 11.992 3.929 -18.752 1.00 51.53 109 ALA A C 1
ATOM 813 O O . ALA A 1 109 ? 12.533 3.420 -19.734 1.00 51.53 109 ALA A O 1
ATOM 814 N N . GLY A 1 110 ? 12.699 4.364 -17.705 1.00 58.03 110 GLY A N 1
ATOM 815 C CA . GLY A 1 110 ? 14.163 4.504 -17.740 1.00 58.03 110 GLY A CA 1
ATOM 816 C C . GLY A 1 110 ? 14.944 3.762 -16.658 1.00 58.03 110 GLY A C 1
ATOM 817 O O . GLY A 1 110 ? 16.166 3.802 -16.695 1.00 58.03 110 GLY A O 1
ATOM 818 N N . ASP A 1 111 ? 14.272 3.102 -15.714 1.00 76.25 111 ASP A N 1
ATOM 819 C CA . ASP A 1 111 ? 14.931 2.455 -14.576 1.00 76.25 111 ASP A CA 1
ATOM 820 C C . ASP A 1 111 ? 15.306 1.001 -14.917 1.00 76.25 111 ASP A C 1
ATOM 822 O O . ASP A 1 111 ? 14.439 0.158 -15.177 1.00 76.25 111 ASP A O 1
ATOM 826 N N . ASP A 1 112 ? 16.610 0.715 -14.947 1.00 83.12 112 ASP A N 1
ATOM 827 C CA . ASP A 1 112 ? 17.155 -0.614 -15.233 1.00 83.12 112 ASP A CA 1
ATOM 828 C C . ASP A 1 112 ? 16.701 -1.655 -14.202 1.00 83.12 112 ASP A C 1
ATOM 830 O O . ASP A 1 112 ? 16.445 -2.806 -14.567 1.00 83.12 112 ASP A O 1
ATOM 834 N N . ALA A 1 113 ? 16.514 -1.253 -12.943 1.00 86.44 113 ALA A N 1
ATOM 835 C CA . ALA A 1 113 ? 16.041 -2.139 -11.891 1.00 86.44 113 ALA A CA 1
ATOM 836 C C . ALA A 1 113 ? 14.571 -2.513 -12.096 1.00 86.44 113 ALA A C 1
ATOM 838 O O . ALA A 1 113 ? 14.206 -3.685 -12.007 1.00 86.44 113 ALA A O 1
ATOM 839 N N . LEU A 1 114 ? 13.732 -1.543 -12.477 1.00 86.00 114 LEU A N 1
ATOM 840 C CA . LEU A 1 114 ? 12.336 -1.815 -12.822 1.00 86.00 114 LEU A CA 1
ATOM 841 C C . LEU A 1 114 ? 12.227 -2.695 -14.076 1.00 86.00 114 LEU A C 1
ATOM 843 O O . LEU A 1 114 ? 11.319 -3.520 -14.181 1.00 86.00 114 LEU A O 1
ATOM 847 N N . ARG A 1 115 ? 13.156 -2.548 -15.030 1.00 86.50 115 ARG A N 1
ATOM 848 C CA . ARG A 1 115 ? 13.226 -3.420 -16.210 1.00 86.50 115 ARG A CA 1
ATOM 849 C C . ARG A 1 115 ? 13.608 -4.852 -15.834 1.00 86.50 115 ARG A C 1
ATOM 851 O O . ARG A 1 115 ? 12.971 -5.772 -16.340 1.00 86.50 115 ARG A O 1
ATOM 858 N N . SER A 1 116 ? 14.585 -5.038 -14.943 1.00 89.00 116 SER A N 1
ATOM 859 C CA . SER A 1 116 ? 14.928 -6.363 -14.400 1.00 89.00 116 SER A CA 1
ATOM 860 C C . SER A 1 116 ? 13.726 -6.984 -13.693 1.00 89.00 116 SER A C 1
ATOM 862 O O . SER A 1 116 ? 13.329 -8.102 -14.015 1.00 89.00 116 SER A O 1
ATOM 864 N N . ALA A 1 117 ? 13.061 -6.210 -12.829 1.00 90.75 117 ALA A N 1
ATOM 865 C CA . ALA A 1 117 ? 11.901 -6.673 -12.082 1.00 90.75 117 ALA A CA 1
ATOM 866 C C . ALA A 1 117 ? 10.751 -7.138 -12.992 1.00 90.75 117 ALA A C 1
ATOM 868 O O . ALA A 1 117 ? 10.107 -8.137 -12.693 1.00 90.75 117 ALA A O 1
ATOM 869 N N . ARG A 1 118 ? 10.515 -6.480 -14.137 1.00 89.69 118 ARG A N 1
ATOM 870 C CA . ARG A 1 118 ? 9.529 -6.935 -15.143 1.00 89.69 118 ARG A CA 1
ATOM 871 C C . ARG A 1 118 ? 9.889 -8.269 -15.788 1.00 89.69 118 ARG A C 1
ATOM 873 O O . ARG A 1 118 ? 8.989 -9.024 -16.143 1.00 89.69 118 ARG A O 1
ATOM 880 N N . GLY A 1 119 ? 11.180 -8.540 -15.970 1.00 89.19 119 GLY A N 1
ATOM 881 C CA . GLY A 1 119 ? 11.657 -9.830 -16.465 1.00 89.19 119 GLY A CA 1
ATOM 882 C C . GLY A 1 119 ? 11.485 -10.948 -15.435 1.00 89.19 119 GLY A C 1
ATOM 883 O O . GLY A 1 119 ? 11.165 -12.076 -15.801 1.00 89.19 119 GLY A O 1
ATOM 884 N N . GLU A 1 120 ? 11.659 -10.628 -14.152 1.00 92.25 120 GLU A N 1
ATOM 885 C CA . GLU A 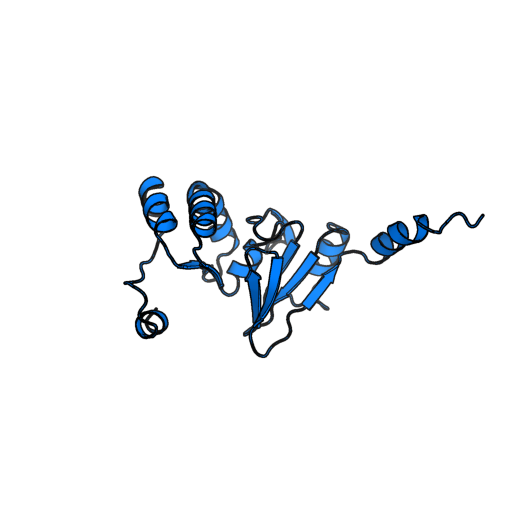1 120 ? 11.497 -11.568 -13.037 1.00 92.25 120 GLU A CA 1
ATOM 886 C C . GLU A 1 120 ? 10.027 -11.807 -12.659 1.00 92.25 120 GLU A C 1
ATOM 888 O O . GLU A 1 120 ? 9.667 -12.913 -12.255 1.00 92.25 120 GLU A O 1
ATOM 893 N N . LEU A 1 121 ? 9.168 -10.798 -12.837 1.00 93.44 121 LEU A N 1
ATOM 894 C CA . LEU A 1 121 ? 7.739 -10.822 -12.516 1.00 93.44 121 LEU A CA 1
ATOM 895 C C . LEU A 1 121 ? 6.886 -10.590 -13.779 1.00 93.44 121 LEU A C 1
ATOM 897 O O . LEU A 1 121 ? 6.255 -9.537 -13.921 1.00 93.44 121 LEU A O 1
ATOM 901 N N . PRO A 1 122 ? 6.841 -11.552 -14.718 1.00 89.81 122 PRO A N 1
ATOM 902 C CA . PRO A 1 122 ? 6.173 -11.363 -16.005 1.00 89.81 122 PRO A CA 1
ATOM 903 C C . PRO A 1 122 ? 4.655 -11.184 -15.881 1.00 89.81 122 PRO A C 1
ATOM 905 O O . PRO A 1 122 ? 4.053 -10.520 -16.720 1.00 89.81 122 PRO A O 1
ATOM 908 N N . ASP A 1 123 ? 4.054 -11.738 -14.829 1.00 91.12 123 ASP A N 1
ATOM 909 C CA . ASP A 1 123 ? 2.608 -11.697 -14.612 1.00 91.12 123 ASP A CA 1
ATOM 910 C C . ASP A 1 123 ? 2.180 -10.539 -13.698 1.00 91.12 123 ASP A C 1
ATOM 912 O O . ASP A 1 123 ? 0.983 -10.326 -13.514 1.00 91.12 123 ASP A O 1
ATOM 916 N N . ALA A 1 124 ? 3.125 -9.784 -1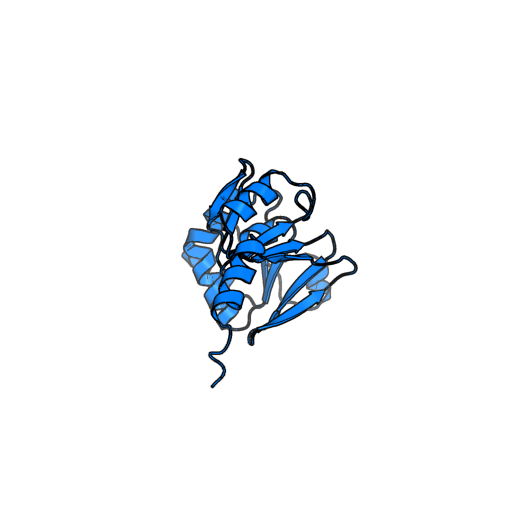3.127 1.00 93.25 124 ALA A N 1
ATOM 917 C CA . ALA A 1 124 ? 2.817 -8.719 -12.178 1.00 93.25 124 ALA A CA 1
ATOM 918 C C . ALA A 1 124 ? 2.339 -7.429 -12.859 1.00 93.25 124 ALA A C 1
ATOM 920 O O . ALA A 1 124 ? 2.709 -7.092 -13.989 1.00 93.25 124 ALA A O 1
ATOM 921 N N . ILE A 1 125 ? 1.537 -6.668 -12.118 1.00 92.62 125 ILE A N 1
ATOM 922 C CA . ILE A 1 125 ? 1.104 -5.319 -12.469 1.00 92.62 125 ILE A CA 1
ATOM 923 C C . ILE A 1 125 ? 2.114 -4.321 -11.900 1.00 92.62 125 ILE A C 1
ATOM 925 O O . ILE A 1 125 ? 2.351 -4.265 -10.698 1.00 92.62 125 ILE A O 1
ATOM 929 N N . PHE A 1 126 ? 2.679 -3.486 -12.760 1.00 92.56 126 PHE A N 1
ATOM 930 C CA . PHE A 1 126 ? 3.585 -2.407 -12.386 1.00 92.56 126 PHE A CA 1
ATOM 931 C C . PHE A 1 126 ? 2.823 -1.085 -12.391 1.00 92.56 126 PHE A C 1
ATOM 933 O O . PHE A 1 126 ? 2.387 -0.618 -13.449 1.00 92.56 126 PHE A O 1
ATOM 940 N N . LEU A 1 127 ? 2.681 -0.489 -11.208 1.00 91.81 127 LEU A N 1
ATOM 941 C CA . LEU A 1 127 ? 1.981 0.770 -10.975 1.00 91.81 127 LEU A CA 1
ATOM 942 C C . LEU A 1 127 ? 3.000 1.886 -10.745 1.00 91.81 127 LEU A C 1
ATOM 944 O O . LEU A 1 127 ? 3.771 1.827 -9.798 1.00 91.81 127 LEU A O 1
ATOM 948 N N . GLY A 1 128 ? 3.009 2.902 -11.601 1.00 91.31 128 GLY A N 1
ATOM 949 C CA . GLY A 1 128 ? 3.798 4.117 -11.426 1.00 91.31 128 GLY A CA 1
ATOM 950 C C . GLY A 1 128 ? 2.950 5.243 -10.858 1.00 91.31 128 GLY A C 1
ATOM 951 O O . GLY A 1 128 ? 1.990 5.662 -11.506 1.00 91.31 128 GLY A O 1
ATOM 952 N N . LEU A 1 129 ? 3.329 5.757 -9.692 1.00 90.25 129 LEU A N 1
ATOM 953 C CA . LEU A 1 129 ? 2.704 6.914 -9.055 1.00 90.25 129 LEU A CA 1
ATOM 954 C C . LEU A 1 129 ? 3.671 8.097 -9.113 1.00 90.25 129 LEU A C 1
ATOM 956 O O . LEU A 1 129 ? 4.781 8.020 -8.588 1.00 90.25 129 LEU A O 1
ATOM 960 N N . ALA A 1 130 ? 3.250 9.169 -9.782 1.00 88.62 130 ALA A N 1
ATOM 961 C CA . ALA A 1 130 ? 4.010 10.410 -9.870 1.00 88.62 130 ALA A CA 1
ATOM 962 C C . ALA A 1 130 ? 3.672 11.362 -8.709 1.00 88.62 130 ALA A C 1
ATOM 964 O O . ALA A 1 130 ? 2.579 11.285 -8.141 1.00 88.62 130 ALA A O 1
ATOM 965 N N . THR A 1 131 ? 4.555 12.313 -8.401 1.00 88.19 131 THR A N 1
ATOM 966 C CA . THR A 1 131 ? 4.372 13.198 -7.237 1.00 88.19 131 THR A CA 1
ATOM 967 C C . THR A 1 131 ? 3.123 14.028 -7.467 1.00 88.19 131 THR A C 1
ATOM 969 O O . THR A 1 131 ? 2.976 14.636 -8.526 1.00 88.19 131 THR A O 1
ATOM 972 N N . GLY A 1 132 ? 2.221 14.058 -6.487 1.00 89.94 132 GLY A N 1
ATOM 973 C CA . GLY A 1 132 ? 0.932 14.739 -6.626 1.00 89.94 132 GLY A CA 1
ATOM 974 C C . GLY A 1 132 ? -0.107 13.947 -7.427 1.00 89.94 132 GLY A C 1
ATOM 975 O O . GLY A 1 132 ? -1.068 14.537 -7.914 1.00 89.94 132 GLY A O 1
ATOM 976 N N . SER A 1 133 ? 0.080 12.632 -7.576 1.00 92.12 133 SER A N 1
ATOM 977 C CA . SER A 1 133 ? -0.954 11.690 -8.013 1.00 92.12 133 SER A CA 1
ATOM 978 C C . SER A 1 133 ? -1.206 10.622 -6.953 1.00 92.12 133 SER A C 1
ATOM 980 O O . SER A 1 133 ? -0.335 10.324 -6.136 1.00 92.12 133 SER A O 1
ATOM 982 N N . ALA A 1 134 ? -2.398 10.036 -6.977 1.00 93.38 134 ALA A N 1
ATOM 983 C CA . ALA A 1 134 ? -2.769 8.915 -6.129 1.00 93.38 134 ALA A CA 1
ATOM 984 C C . ALA A 1 134 ? -3.694 7.948 -6.875 1.00 93.38 134 ALA A C 1
ATOM 986 O O . ALA A 1 134 ? -4.397 8.325 -7.816 1.00 93.38 134 ALA A O 1
ATOM 987 N N . LEU A 1 135 ? -3.697 6.696 -6.422 1.00 94.50 135 LEU A N 1
ATOM 988 C CA . LEU A 1 135 ? -4.636 5.667 -6.849 1.00 94.50 135 LEU A CA 1
ATOM 989 C C . LEU A 1 135 ? -5.549 5.335 -5.667 1.00 94.50 135 LEU A C 1
ATOM 991 O O . LEU A 1 135 ? -5.086 4.800 -4.661 1.00 94.50 135 LEU A O 1
ATOM 995 N N . ALA A 1 136 ? -6.831 5.663 -5.785 1.00 95.38 136 ALA A N 1
ATOM 996 C CA . ALA A 1 136 ? -7.848 5.329 -4.801 1.00 95.38 136 ALA A CA 1
ATOM 997 C C . ALA A 1 136 ? -8.553 4.027 -5.197 1.00 95.38 136 ALA A C 1
ATOM 999 O O . ALA A 1 136 ? -8.891 3.815 -6.364 1.00 95.38 136 ALA A O 1
ATOM 1000 N N . LEU A 1 137 ? -8.766 3.151 -4.213 1.00 94.44 137 LEU A N 1
ATOM 1001 C CA . LEU A 1 137 ? -9.347 1.824 -4.399 1.00 94.44 137 LEU A CA 1
ATOM 1002 C C . LEU A 1 137 ? -10.585 1.686 -3.519 1.00 94.44 137 LEU A C 1
ATOM 1004 O O . LEU A 1 137 ? -10.515 1.878 -2.305 1.00 94.44 137 LEU A O 1
ATOM 1008 N N . GLY A 1 138 ? -11.714 1.349 -4.132 1.00 93.38 138 GLY A N 1
ATOM 1009 C CA . GLY A 1 138 ? -12.970 1.129 -3.428 1.00 93.38 138 GLY A CA 1
ATOM 1010 C C . GLY A 1 138 ? -13.193 -0.338 -3.045 1.00 93.38 138 GLY A C 1
ATOM 1011 O O . GLY A 1 138 ? -12.626 -1.249 -3.655 1.00 93.38 138 GLY A O 1
ATOM 1012 N N . PRO A 1 139 ? -14.078 -0.599 -2.067 1.00 88.75 139 PRO A N 1
ATOM 1013 C CA . PRO A 1 139 ? -14.315 -1.936 -1.518 1.00 88.75 139 PRO A CA 1
ATOM 1014 C C . PRO A 1 139 ? -14.962 -2.921 -2.505 1.00 88.75 139 PRO A C 1
ATOM 1016 O O . PRO A 1 139 ? -15.013 -4.115 -2.225 1.00 88.75 139 PRO A O 1
ATOM 1019 N N . GLN A 1 140 ? -15.480 -2.451 -3.644 1.00 90.06 140 GLN A N 1
ATOM 1020 C CA . GLN A 1 140 ? -16.108 -3.288 -4.676 1.00 90.06 140 GLN A CA 1
ATOM 1021 C C . GLN A 1 140 ? -15.280 -3.286 -5.971 1.00 90.06 140 GLN A C 1
ATOM 1023 O O . GLN A 1 140 ? -15.816 -3.487 -7.059 1.00 90.06 140 GLN A O 1
ATOM 1028 N N . GLY A 1 141 ? -13.972 -3.033 -5.859 1.00 87.75 141 GLY A N 1
ATOM 1029 C CA . GLY A 1 141 ? -13.060 -2.998 -7.000 1.00 87.75 141 GLY A CA 1
ATOM 1030 C C . GLY A 1 141 ? -13.120 -1.700 -7.803 1.00 87.75 141 GLY A C 1
ATOM 1031 O O . GLY A 1 141 ? -12.670 -1.679 -8.946 1.00 87.75 141 GLY A O 1
ATOM 1032 N N . GLN A 1 142 ? -13.674 -0.620 -7.237 1.00 94.31 142 GLN A N 1
ATOM 1033 C CA . GLN A 1 142 ? -13.561 0.702 -7.848 1.00 94.31 142 GLN A CA 1
ATOM 1034 C C . GLN A 1 142 ? -12.102 1.145 -7.875 1.00 94.31 142 GLN A C 1
ATOM 1036 O O . GLN A 1 142 ? -11.358 0.903 -6.926 1.00 94.31 142 GLN A O 1
ATOM 1041 N N . ILE A 1 143 ? -11.720 1.824 -8.950 1.00 93.88 143 ILE A N 1
ATOM 1042 C CA . ILE A 1 143 ? -10.391 2.396 -9.117 1.00 93.88 143 ILE A CA 1
ATOM 1043 C C . ILE A 1 143 ? -10.573 3.825 -9.608 1.00 93.88 143 ILE A C 1
ATOM 1045 O O . ILE A 1 143 ? -11.223 4.052 -10.628 1.00 93.88 143 ILE A O 1
ATOM 1049 N N . GLU A 1 144 ? -9.983 4.776 -8.895 1.00 95.06 144 GLU A N 1
ATOM 1050 C CA . GLU A 1 144 ? -9.971 6.185 -9.270 1.00 95.06 144 GLU A CA 1
ATOM 1051 C C . GLU A 1 144 ? -8.547 6.733 -9.220 1.00 95.06 144 GLU A C 1
ATOM 1053 O O . GLU A 1 144 ? -7.760 6.401 -8.335 1.00 95.06 144 GLU A O 1
ATOM 1058 N N . THR A 1 145 ? -8.209 7.594 -10.174 1.00 93.38 145 THR A N 1
ATOM 1059 C CA . THR A 1 145 ? -6.950 8.343 -10.162 1.00 93.38 145 THR A CA 1
ATOM 1060 C C . THR A 1 145 ? -7.213 9.739 -9.633 1.00 93.38 145 THR A C 1
ATOM 1062 O O . THR A 1 145 ? -8.072 10.443 -10.168 1.00 93.38 145 THR A O 1
ATOM 1065 N N . TRP A 1 146 ? -6.476 10.149 -8.610 1.00 94.06 146 TRP A N 1
ATOM 1066 C CA . TRP A 1 146 ? -6.583 11.479 -8.019 1.00 94.06 146 TRP A CA 1
ATOM 1067 C C . TRP A 1 146 ? -5.302 12.277 -8.274 1.00 94.06 146 TRP A C 1
ATOM 1069 O O . TRP A 1 146 ? -4.218 11.704 -8.385 1.00 94.06 146 TRP A O 1
ATOM 1079 N N . GLY A 1 147 ? -5.428 13.603 -8.339 1.00 91.62 147 GLY A N 1
ATOM 1080 C CA . GLY A 1 147 ? -4.314 14.519 -8.586 1.00 91.62 147 GLY A CA 1
ATOM 1081 C C . GLY A 1 147 ? -4.132 14.914 -10.054 1.00 91.62 147 GLY A C 1
ATOM 1082 O O . GLY A 1 147 ? -4.864 14.482 -10.941 1.00 91.62 147 GLY A O 1
ATOM 1083 N N . GLU A 1 148 ? -3.157 15.785 -10.306 1.00 88.94 148 GLU A N 1
ATOM 1084 C CA . GLU A 1 148 ? -2.944 16.421 -11.619 1.00 88.94 148 GLU A CA 1
ATOM 1085 C C . GLU A 1 148 ? -1.936 15.671 -12.504 1.00 88.94 148 GLU A C 1
ATOM 1087 O O . GLU A 1 148 ? -1.680 16.048 -13.651 1.00 88.94 148 GLU A O 1
ATOM 1092 N N . ARG A 1 149 ? -1.314 14.619 -11.965 1.00 88.75 149 ARG A N 1
ATOM 1093 C CA . ARG A 1 149 ? -0.239 13.867 -12.619 1.00 88.75 149 ARG A CA 1
ATOM 1094 C C . ARG A 1 149 ? -0.712 12.457 -12.984 1.00 88.75 149 ARG A C 1
ATOM 1096 O O . ARG A 1 149 ? -1.577 11.907 -12.308 1.00 88.75 149 ARG A O 1
ATOM 1103 N N . PRO A 1 150 ? -0.180 11.868 -14.069 1.00 83.31 150 PRO A N 1
ATOM 1104 C CA . PRO A 1 150 ? -0.645 10.572 -14.537 1.00 83.31 150 PRO A CA 1
ATOM 1105 C C . PRO A 1 150 ? -0.224 9.447 -13.587 1.00 83.31 150 PRO A C 1
ATOM 1107 O O . PRO A 1 150 ? 0.924 9.394 -13.146 1.00 83.31 150 PRO A O 1
ATOM 1110 N N . VAL A 1 151 ? -1.140 8.504 -13.371 1.00 88.38 151 VAL A N 1
ATOM 1111 C CA . VAL A 1 151 ? -0.833 7.172 -12.845 1.00 88.38 151 VAL A CA 1
ATOM 1112 C C . VAL A 1 151 ? -0.554 6.254 -14.031 1.00 88.38 151 VAL A C 1
ATOM 1114 O O . VAL A 1 151 ? -1.373 6.145 -14.945 1.00 88.38 151 VAL A O 1
ATOM 1117 N N . ALA A 1 152 ? 0.607 5.607 -14.039 1.00 88.00 152 ALA A N 1
ATOM 1118 C CA . ALA A 1 152 ? 0.986 4.679 -15.094 1.00 88.00 152 ALA A CA 1
ATOM 1119 C C . ALA A 1 152 ? 0.697 3.240 -14.664 1.00 88.00 152 ALA A C 1
ATOM 1121 O O . ALA A 1 152 ? 1.081 2.822 -13.577 1.00 88.00 152 ALA A O 1
ATOM 1122 N N . ILE A 1 153 ? 0.059 2.463 -15.533 1.00 87.50 153 ILE A N 1
ATOM 1123 C CA . ILE A 1 153 ? -0.165 1.034 -15.319 1.00 87.50 153 ILE A CA 1
ATOM 1124 C C . ILE A 1 153 ? 0.499 0.305 -16.469 1.00 87.50 153 ILE A C 1
ATOM 1126 O O . ILE A 1 153 ? 0.319 0.654 -17.636 1.00 87.50 153 ILE A O 1
ATOM 1130 N N . SER A 1 154 ? 1.272 -0.717 -16.146 1.00 85.81 154 SER A N 1
ATOM 1131 C CA . SER A 1 154 ? 1.847 -1.592 -17.152 1.00 85.81 154 SER A CA 1
ATOM 1132 C C . SER A 1 154 ? 1.867 -3.017 -16.646 1.00 85.81 154 SER A C 1
ATOM 1134 O O . SER A 1 154 ? 2.026 -3.260 -15.454 1.00 85.81 154 SER A O 1
ATOM 1136 N N . LEU A 1 155 ? 1.691 -3.953 -17.562 1.00 83.00 155 LEU A N 1
ATOM 1137 C CA . LEU A 1 155 ? 1.884 -5.363 -17.274 1.00 83.00 155 LEU A CA 1
ATOM 1138 C C . LEU A 1 155 ? 3.387 -5.675 -17.339 1.00 83.00 155 LEU A C 1
ATOM 1140 O O . LEU A 1 155 ? 4.173 -4.858 -17.846 1.00 83.00 155 LEU A O 1
ATOM 1144 N N . GLY A 1 156 ? 3.780 -6.832 -16.809 1.00 74.62 156 GLY A N 1
ATOM 1145 C CA . GLY A 1 156 ? 5.089 -7.429 -17.063 1.00 74.62 156 GLY A CA 1
ATOM 1146 C C . GLY A 1 156 ? 5.282 -7.753 -18.550 1.00 74.62 156 GLY A C 1
ATOM 1147 O O . GLY A 1 156 ? 4.811 -7.028 -19.423 1.00 74.62 156 GLY A O 1
ATOM 1148 N N . ASP A 1 157 ? 6.014 -8.813 -18.878 1.00 71.75 157 ASP A N 1
ATOM 1149 C CA . ASP A 1 157 ? 6.377 -9.109 -20.268 1.00 71.75 157 ASP A CA 1
ATOM 1150 C C . ASP A 1 157 ? 5.141 -9.284 -21.194 1.00 71.75 157 ASP A C 1
ATOM 1152 O O . ASP A 1 157 ? 4.454 -10.315 -21.141 1.00 71.75 157 ASP A O 1
ATOM 1156 N N . PRO A 1 158 ? 4.864 -8.326 -22.108 1.00 57.19 158 PRO A N 1
ATOM 1157 C CA . PRO A 1 158 ? 3.693 -8.387 -22.979 1.00 57.19 158 PRO A CA 1
ATOM 1158 C C . PRO A 1 158 ? 3.783 -9.529 -24.001 1.00 57.19 158 PRO A C 1
ATOM 1160 O O . PRO A 1 158 ? 2.764 -9.932 -24.569 1.00 57.19 158 PRO A O 1
ATOM 1163 N N . THR A 1 159 ? 4.978 -10.084 -24.245 1.00 59.28 159 THR A N 1
ATOM 1164 C CA . THR A 1 159 ? 5.154 -11.191 -25.194 1.00 59.28 159 THR A CA 1
ATOM 1165 C C . THR A 1 159 ? 4.587 -12.510 -24.668 1.00 59.28 159 THR A C 1
ATOM 1167 O O . THR A 1 159 ? 4.094 -13.316 -25.460 1.00 59.28 159 THR A O 1
ATOM 1170 N N . ARG A 1 160 ? 4.544 -12.710 -23.343 1.00 54.12 160 ARG A N 1
ATOM 1171 C CA . ARG A 1 160 ? 3.883 -13.872 -22.722 1.00 54.12 160 ARG A CA 1
ATOM 1172 C C . ARG A 1 160 ? 2.374 -13.700 -22.593 1.00 54.12 160 ARG A C 1
ATOM 1174 O O . ARG A 1 160 ? 1.647 -14.665 -22.821 1.00 54.12 160 ARG A O 1
ATOM 1181 N N . ALA A 1 161 ? 1.902 -12.479 -22.337 1.00 51.00 161 ALA A N 1
ATOM 1182 C CA . ALA A 1 161 ? 0.471 -12.179 -22.343 1.00 51.00 161 ALA A CA 1
ATOM 1183 C C . ALA A 1 161 ? -0.165 -12.525 -23.706 1.00 51.00 161 ALA A C 1
ATOM 1185 O O . ALA A 1 161 ? -1.184 -13.209 -23.761 1.00 51.00 161 ALA A O 1
ATOM 1186 N N . ASN A 1 162 ? 0.485 -12.162 -24.820 1.00 43.22 162 ASN A N 1
ATOM 1187 C CA . ASN A 1 162 ? 0.007 -12.495 -26.170 1.00 43.22 162 ASN A CA 1
ATOM 1188 C C . ASN A 1 162 ? 0.035 -13.998 -26.500 1.00 43.22 162 ASN A C 1
ATOM 1190 O O . ASN A 1 162 ? -0.810 -14.471 -27.264 1.00 43.22 162 ASN A O 1
ATOM 1194 N N . ALA A 1 163 ? 0.966 -14.772 -25.932 1.00 53.00 163 ALA A N 1
ATOM 1195 C CA . ALA A 1 163 ? 1.023 -16.220 -26.145 1.00 53.00 163 ALA A CA 1
ATOM 1196 C C . ALA A 1 163 ? -0.186 -16.951 -25.527 1.00 53.00 163 ALA A C 1
ATOM 1198 O O . ALA A 1 163 ? -0.668 -17.924 -26.106 1.00 53.00 163 ALA A O 1
ATOM 1199 N N . ALA A 1 164 ? -0.718 -16.448 -24.407 1.00 49.97 164 ALA A N 1
ATOM 1200 C CA . ALA A 1 164 ? -1.922 -16.982 -23.768 1.00 49.97 164 ALA A CA 1
ATOM 1201 C C . ALA A 1 164 ? -3.213 -16.681 -24.556 1.00 49.97 164 ALA A C 1
ATOM 1203 O O . ALA A 1 164 ? -4.135 -17.491 -24.556 1.00 49.97 164 ALA A O 1
ATOM 1204 N N . PHE A 1 165 ? -3.277 -15.554 -25.275 1.00 47.22 165 PHE A N 1
ATOM 1205 C CA . PHE A 1 165 ? -4.415 -15.239 -26.152 1.00 47.22 165 PHE A CA 1
ATOM 1206 C C . PHE A 1 165 ? -4.325 -15.923 -27.524 1.00 47.22 165 PHE A C 1
ATOM 1208 O O . PHE A 1 165 ? -5.349 -16.190 -28.149 1.00 47.22 165 PHE A O 1
ATOM 1215 N N . SER A 1 166 ? -3.118 -16.264 -27.984 1.00 46.91 166 SER A N 1
ATOM 1216 C CA . SER A 1 166 ? -2.902 -16.936 -29.277 1.00 46.91 166 SER A CA 1
ATOM 1217 C C . SER A 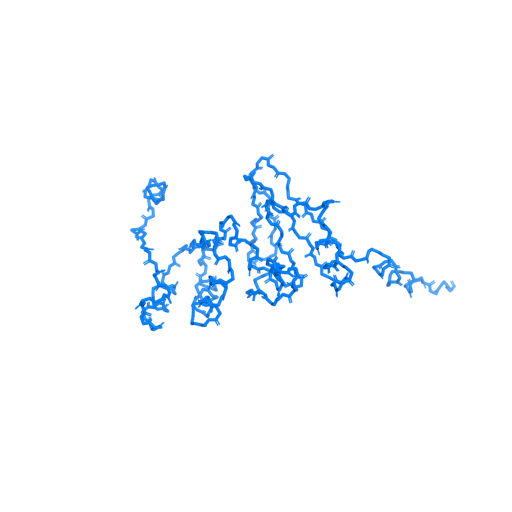1 166 ? -3.241 -18.434 -29.257 1.00 46.91 166 SER A C 1
ATOM 1219 O O . SER A 1 166 ? -3.485 -19.017 -30.312 1.00 46.91 166 SER A O 1
ATOM 1221 N N . SER A 1 167 ? -3.284 -19.064 -28.078 1.00 49.06 167 SER A N 1
ATOM 1222 C CA . SER A 1 167 ? -3.705 -20.464 -27.895 1.00 49.06 167 SER A CA 1
ATOM 1223 C C . SER A 1 167 ? -5.224 -20.643 -27.760 1.00 49.06 167 SER A C 1
ATOM 1225 O O . SER A 1 167 ? -5.700 -21.773 -27.684 1.00 49.06 167 SER A O 1
ATOM 1227 N N . LEU A 1 168 ? -5.984 -19.542 -27.768 1.00 46.72 168 LEU A N 1
ATOM 1228 C CA . LEU A 1 168 ? -7.450 -19.508 -27.756 1.00 46.72 168 LEU A CA 1
ATOM 1229 C C . LEU A 1 168 ? -8.055 -19.273 -29.151 1.00 46.72 168 LEU A C 1
ATOM 1231 O O . LEU A 1 168 ? -9.235 -18.935 -29.259 1.00 46.72 168 LEU A O 1
ATOM 1235 N N . SER A 1 169 ? -7.283 -19.457 -30.231 1.00 46.72 169 SER A N 1
ATOM 1236 C CA . SER A 1 169 ? -7.850 -19.462 -31.579 1.00 46.72 169 SER A CA 1
ATOM 1237 C C . SER A 1 169 ? -8.854 -20.610 -31.712 1.00 46.72 169 SER A C 1
ATOM 1239 O O . SER A 1 169 ? -8.535 -21.796 -31.628 1.00 46.72 169 SER A O 1
ATOM 1241 N N . VAL A 1 170 ? -10.109 -20.188 -31.847 1.00 46.75 170 VAL A N 1
ATOM 1242 C CA . VAL A 1 170 ? -11.308 -20.988 -32.056 1.00 46.75 170 VAL A CA 1
ATOM 1243 C C . VAL A 1 170 ? -11.036 -22.055 -33.110 1.00 46.75 170 VAL A C 1
ATOM 1245 O O . VAL A 1 170 ? -10.624 -21.753 -34.228 1.00 46.75 170 VAL A O 1
ATOM 1248 N N . THR A 1 171 ? -11.288 -23.310 -32.748 1.00 50.34 171 THR A N 1
ATOM 1249 C CA . THR A 1 171 ? -11.481 -24.384 -33.719 1.00 50.34 171 THR A CA 1
ATOM 1250 C C . THR A 1 171 ? -12.742 -24.032 -34.506 1.00 50.34 171 THR A C 1
ATOM 1252 O O . THR A 1 171 ? -13.854 -24.252 -34.028 1.00 50.34 171 THR A O 1
ATOM 1255 N N . GLU A 1 172 ? -12.576 -23.371 -35.652 1.00 41.19 172 GLU A N 1
ATOM 1256 C CA . GLU A 1 172 ? -13.662 -23.172 -36.608 1.00 41.19 172 GLU A CA 1
ATOM 1257 C C . GLU A 1 172 ? -14.127 -24.549 -37.100 1.00 41.19 172 GLU A C 1
ATOM 1259 O O . GLU A 1 172 ? -13.314 -25.389 -37.495 1.00 41.19 172 GLU A O 1
ATOM 1264 N N . ASN A 1 173 ? -15.436 -24.774 -37.003 1.00 44.28 173 ASN A N 1
ATOM 1265 C CA . ASN A 1 173 ? -16.161 -25.932 -37.520 1.00 44.28 173 ASN A CA 1
ATOM 1266 C C . ASN A 1 173 ? -16.863 -25.522 -38.816 1.00 44.28 173 ASN A C 1
ATOM 1268 O O . ASN A 1 173 ? -17.448 -24.412 -38.810 1.00 44.28 173 ASN A O 1
#

Sequence (173 aa):
MDDMAELGASSGYLVDLEEQDNNEVYERLIGAAMIVVDAAGQGDRLLRLLRRTAIHAIKEALNRGALLFFEGAAAAIAGEFVLAADHRIESGLNFLHNALVATDASSVAGDDALRSARGELPDAIFLGLATGSALALGPQGQIETWGERPVAISLGDPTRANAAFSSLSVTEN

Radius of gyration: 18.47 Å; chains: 1; bounding box: 36×48×61 Å